Protein AF-A0A7C3K5C0-F1 (afdb_monomer)

Sequence (149 aa):
MRLARRGTEFLSARQREALERRFRELYAQAVADGDGIAHVHGDLAPGNILVSPDGIGLVDFEWPIRFYGYDLVSLIHRLEVETPRWTPWVSSLTRALFEGYGQPDIREKPSWLFMRLERLLRSVTAALGKSRRRPQAFGRLLAELKAQT

Foldseek 3Di:
DDQDCLLCVPPDPVRNVLLVVLLVVLVVQCVVVCQDKFFDQQDQEPVQWDQDPVGIDGDNRPRDIAGQCLSVLNHLLCCVLVPPDCDPVNVVVNCVVCVVSVHVCLCVHSSSVSSNLVNLSVVCSVCSVPPPSNPPSVVVNVVVSVVVD

Structure (mmCIF, N/CA/C/O backbone):
data_AF-A0A7C3K5C0-F1
#
_entry.id   AF-A0A7C3K5C0-F1
#
loop_
_atom_site.group_PDB
_atom_site.id
_atom_site.type_symbol
_atom_site.label_atom_id
_atom_site.label_alt_id
_atom_site.label_comp_id
_atom_site.label_asym_id
_atom_site.label_entity_id
_atom_site.label_seq_id
_atom_site.pdbx_PDB_ins_code
_atom_site.Cartn_x
_atom_site.Cartn_y
_atom_site.Cartn_z
_atom_site.occupancy
_atom_site.B_iso_or_equiv
_atom_site.auth_seq_id
_atom_site.auth_comp_id
_atom_site.auth_asym_id
_atom_site.auth_atom_id
_atom_site.pdbx_PDB_model_num
ATOM 1 N N . MET A 1 1 ? 1.336 -8.255 -17.899 1.00 52.12 1 MET A N 1
ATOM 2 C CA . MET A 1 1 ? 0.744 -7.066 -17.251 1.00 52.12 1 MET A CA 1
ATOM 3 C C . MET A 1 1 ? 1.112 -5.835 -18.077 1.00 52.12 1 MET A C 1
ATOM 5 O O . MET A 1 1 ? 2.289 -5.521 -18.149 1.00 52.12 1 MET A O 1
ATOM 9 N N . ARG A 1 2 ? 0.169 -5.199 -18.791 1.00 53.28 2 ARG A N 1
ATOM 10 C CA . ARG A 1 2 ? 0.438 -3.918 -19.477 1.00 53.28 2 ARG A CA 1
ATOM 11 C C . ARG A 1 2 ? 0.227 -2.797 -18.461 1.00 53.28 2 ARG A C 1
ATOM 13 O O . ARG A 1 2 ? -0.872 -2.698 -17.921 1.00 53.28 2 ARG A O 1
ATOM 20 N N . LEU A 1 3 ? 1.249 -1.981 -18.190 1.00 59.88 3 LEU A N 1
ATOM 21 C CA . LEU A 1 3 ? 1.068 -0.767 -17.390 1.00 59.88 3 LEU A CA 1
ATOM 22 C C . LEU A 1 3 ? 0.032 0.131 -18.080 1.00 59.88 3 LEU A C 1
ATOM 24 O O . LEU A 1 3 ? -0.014 0.204 -19.312 1.00 59.88 3 LEU A O 1
ATOM 28 N N . ALA A 1 4 ? -0.827 0.795 -17.305 1.00 59.94 4 ALA A N 1
ATOM 29 C CA . ALA A 1 4 ? -1.814 1.711 -17.866 1.00 59.94 4 ALA A CA 1
ATOM 30 C C . ALA A 1 4 ? -1.087 2.784 -18.698 1.00 59.94 4 ALA A C 1
ATOM 32 O O . ALA A 1 4 ? -0.301 3.553 -18.146 1.00 59.94 4 ALA A O 1
ATOM 33 N N . ARG A 1 5 ? -1.336 2.833 -20.020 1.00 61.41 5 ARG A N 1
ATOM 34 C CA . ARG A 1 5 ? -0.637 3.736 -20.965 1.00 61.41 5 ARG A CA 1
ATOM 35 C C . ARG A 1 5 ? -0.568 5.176 -20.438 1.00 61.41 5 ARG A C 1
ATOM 37 O O . ARG A 1 5 ? 0.524 5.722 -20.320 1.00 61.41 5 ARG A O 1
ATOM 44 N N . ARG A 1 6 ? -1.697 5.708 -19.957 1.00 61.34 6 ARG A N 1
ATOM 45 C CA . ARG A 1 6 ? -1.807 7.058 -19.370 1.00 61.34 6 ARG A CA 1
ATOM 46 C C . ARG A 1 6 ? -0.879 7.318 -18.184 1.00 61.34 6 ARG A C 1
ATOM 48 O O . ARG A 1 6 ? -0.418 8.436 -18.005 1.00 61.34 6 ARG A O 1
ATOM 55 N N . GLY A 1 7 ? -0.577 6.300 -17.383 1.00 61.72 7 GLY A N 1
ATOM 56 C CA . GLY A 1 7 ? 0.275 6.410 -16.198 1.00 61.72 7 GLY A CA 1
ATOM 57 C C . GLY A 1 7 ? 1.769 6.449 -16.478 1.00 61.72 7 GLY A C 1
ATOM 58 O O . GLY A 1 7 ? 2.544 6.568 -15.539 1.00 61.72 7 GLY A O 1
ATOM 59 N N . THR A 1 8 ? 2.183 6.320 -17.739 1.00 67.19 8 THR A N 1
ATOM 60 C CA . THR A 1 8 ? 3.599 6.231 -18.132 1.00 67.19 8 THR A CA 1
ATOM 61 C C . THR A 1 8 ? 3.933 7.056 -19.381 1.00 67.19 8 THR A C 1
ATOM 63 O O . THR A 1 8 ? 5.053 7.001 -19.890 1.00 67.19 8 THR A O 1
ATOM 66 N N . GLU A 1 9 ? 2.984 7.847 -19.890 1.00 75.81 9 GLU A N 1
ATOM 67 C CA . GLU A 1 9 ? 3.144 8.675 -21.098 1.00 75.81 9 GLU A CA 1
ATOM 68 C C . GLU A 1 9 ? 4.271 9.714 -20.975 1.00 75.81 9 GLU A C 1
ATOM 70 O O . GLU A 1 9 ? 4.928 10.032 -21.960 1.00 75.81 9 GLU A O 1
ATOM 75 N N . PHE A 1 10 ? 4.546 10.180 -19.757 1.00 74.75 10 PHE A N 1
ATOM 76 C CA . PHE A 1 10 ? 5.597 11.147 -19.420 1.00 74.75 10 PHE A CA 1
ATOM 77 C C . PHE A 1 10 ? 6.976 10.507 -19.172 1.00 74.75 10 PHE A C 1
ATOM 79 O O . PHE A 1 10 ? 7.955 11.222 -18.968 1.00 74.75 10 PHE A O 1
ATOM 86 N N . LEU A 1 11 ? 7.061 9.174 -19.135 1.00 78.62 11 LEU A N 1
ATOM 87 C CA . LEU A 1 11 ? 8.323 8.454 -18.983 1.00 78.62 11 LEU A CA 1
ATOM 88 C C . LEU A 1 11 ? 8.985 8.265 -20.350 1.00 78.62 11 LEU A C 1
ATOM 90 O O . LEU A 1 11 ? 8.317 7.983 -21.349 1.00 78.62 11 LEU A O 1
ATOM 94 N N . SER A 1 12 ? 10.316 8.339 -20.389 1.00 83.62 12 SER A N 1
ATOM 95 C CA . SER A 1 12 ? 11.077 7.898 -21.560 1.00 83.62 12 SER A CA 1
ATOM 96 C C . SER A 1 12 ? 10.891 6.394 -21.792 1.00 83.62 12 SER A C 1
ATOM 98 O O . SER A 1 12 ? 10.533 5.650 -20.877 1.00 83.62 12 SER A O 1
ATOM 100 N N . ALA A 1 13 ? 11.168 5.913 -23.008 1.00 84.19 13 ALA A N 1
ATOM 101 C CA . ALA A 1 13 ? 11.091 4.480 -23.314 1.00 84.19 13 ALA A CA 1
ATOM 102 C C . ALA A 1 13 ? 11.938 3.636 -22.341 1.00 84.19 13 ALA A C 1
ATOM 104 O O . ALA A 1 13 ? 11.435 2.666 -21.781 1.00 84.19 13 ALA A O 1
ATOM 105 N N . ARG A 1 14 ? 13.167 4.084 -22.044 1.00 85.50 14 ARG A N 1
ATOM 106 C CA . ARG A 1 14 ? 14.066 3.438 -21.076 1.00 85.50 14 ARG A CA 1
ATOM 107 C C . ARG A 1 14 ? 13.487 3.412 -19.658 1.00 85.50 14 ARG A C 1
ATOM 109 O O . ARG A 1 14 ? 13.610 2.408 -18.967 1.00 85.50 14 ARG A O 1
ATOM 116 N N . GLN A 1 15 ? 12.859 4.502 -19.211 1.00 83.00 15 GLN A N 1
ATOM 117 C CA . GLN A 1 15 ? 12.225 4.560 -17.888 1.00 83.00 15 GLN A CA 1
ATOM 118 C C . GLN A 1 15 ? 11.005 3.639 -17.797 1.00 83.00 15 GLN A C 1
ATOM 120 O O . GLN A 1 15 ? 10.820 2.981 -16.777 1.00 83.00 15 GLN A O 1
ATOM 125 N N . ARG A 1 16 ? 10.192 3.567 -18.860 1.00 83.50 16 ARG A N 1
ATOM 126 C CA . ARG A 1 16 ? 9.064 2.628 -18.936 1.00 83.50 16 ARG A CA 1
ATOM 127 C C . ARG A 1 16 ? 9.533 1.186 -18.853 1.00 83.50 16 ARG A C 1
ATOM 129 O O . ARG A 1 16 ? 9.005 0.431 -18.050 1.00 83.50 16 ARG A O 1
ATOM 136 N N . GLU A 1 17 ? 10.541 0.826 -19.638 1.00 86.88 17 GLU A N 1
ATOM 137 C CA . GLU A 1 17 ? 11.092 -0.527 -19.648 1.00 86.88 17 GLU A CA 1
ATOM 138 C C . GLU A 1 17 ? 11.680 -0.913 -1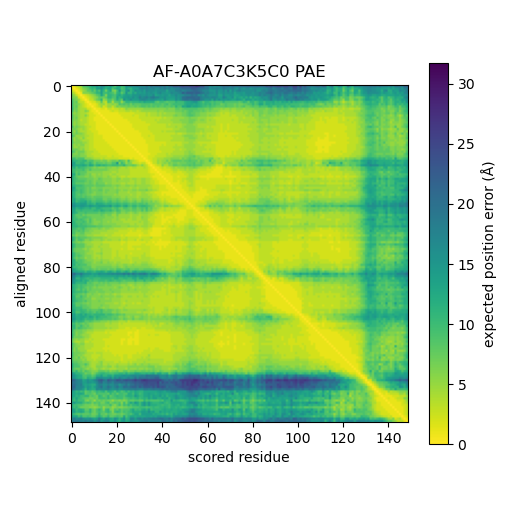8.285 1.00 86.88 17 GLU A C 1
ATOM 140 O O . GLU A 1 17 ? 11.383 -1.989 -17.770 1.00 86.88 17 GLU A O 1
ATOM 145 N N . ALA A 1 18 ? 12.452 -0.017 -17.659 1.00 86.12 18 ALA A N 1
ATOM 146 C CA . ALA A 1 18 ? 12.995 -0.243 -16.321 1.00 86.12 18 ALA A CA 1
ATOM 147 C C . ALA A 1 18 ? 11.884 -0.453 -15.278 1.00 86.12 18 ALA A C 1
ATOM 149 O O . ALA A 1 18 ? 11.959 -1.383 -14.477 1.00 86.12 18 ALA A O 1
ATOM 150 N N . LEU A 1 19 ? 10.829 0.367 -15.324 1.00 85.69 19 LEU A N 1
ATOM 151 C CA . LEU A 1 19 ? 9.673 0.243 -14.441 1.00 85.69 19 LEU A CA 1
ATOM 152 C C . LEU A 1 19 ? 8.915 -1.074 -14.667 1.00 85.69 19 LEU A C 1
ATOM 154 O O . LEU A 1 19 ? 8.594 -1.772 -13.710 1.00 85.69 19 LEU A O 1
ATOM 158 N N . GLU A 1 20 ? 8.646 -1.440 -15.922 1.00 88.44 20 GLU A N 1
ATOM 159 C CA . GLU A 1 20 ? 7.979 -2.700 -16.268 1.00 88.44 20 GLU A CA 1
ATOM 160 C C 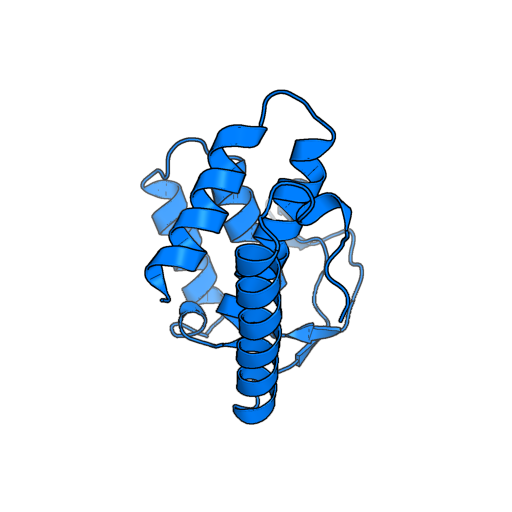. GLU A 1 20 ? 8.781 -3.927 -15.847 1.00 88.44 20 GLU A C 1
ATOM 162 O O . GLU A 1 20 ? 8.199 -4.920 -15.403 1.00 88.44 20 GLU A O 1
ATOM 167 N N . ARG A 1 21 ? 10.105 -3.881 -16.019 1.00 90.88 21 ARG A N 1
ATOM 168 C CA . ARG A 1 21 ? 11.001 -4.944 -15.572 1.00 90.88 21 ARG A CA 1
ATOM 169 C C . ARG A 1 21 ? 10.945 -5.071 -14.053 1.00 90.88 21 ARG A C 1
ATOM 171 O O . ARG A 1 21 ? 10.677 -6.162 -13.560 1.00 90.88 21 ARG A O 1
ATOM 178 N N . ARG A 1 22 ? 11.054 -3.956 -13.326 1.00 87.69 22 ARG A N 1
ATOM 179 C CA . ARG A 1 22 ? 11.002 -3.952 -11.859 1.00 87.69 22 ARG A CA 1
ATOM 180 C C . ARG A 1 22 ? 9.676 -4.475 -11.311 1.00 87.69 22 ARG A C 1
ATOM 182 O O . ARG A 1 22 ? 9.668 -5.254 -10.365 1.00 87.69 22 ARG A O 1
ATOM 189 N N . PHE A 1 23 ? 8.555 -4.101 -11.928 1.00 90.50 23 PHE A N 1
ATOM 190 C CA . PHE A 1 23 ? 7.242 -4.651 -11.577 1.00 90.50 23 PHE A CA 1
ATOM 191 C C . PHE A 1 23 ? 7.193 -6.171 -11.705 1.00 90.50 23 PHE A C 1
ATOM 193 O O . PHE A 1 23 ? 6.649 -6.844 -10.833 1.00 90.50 23 PHE A O 1
ATOM 200 N N . ARG A 1 24 ? 7.737 -6.706 -12.804 1.00 92.06 24 ARG A N 1
ATOM 201 C CA . ARG A 1 24 ? 7.778 -8.151 -13.043 1.00 92.06 24 ARG A CA 1
ATOM 202 C C . ARG A 1 24 ? 8.676 -8.860 -12.036 1.00 92.06 24 ARG A C 1
ATOM 204 O O . ARG A 1 24 ? 8.273 -9.899 -11.533 1.00 92.06 24 ARG A O 1
ATOM 211 N N . GLU A 1 25 ? 9.836 -8.290 -11.727 1.00 94.50 25 GLU A N 1
ATOM 212 C CA . GLU A 1 25 ? 10.770 -8.829 -10.732 1.00 94.50 25 GLU A CA 1
ATOM 213 C C . GLU A 1 25 ? 10.139 -8.892 -9.341 1.00 94.50 25 GLU A C 1
ATOM 215 O O . GLU A 1 25 ? 10.096 -9.965 -8.751 1.00 94.50 25 GLU A O 1
ATOM 220 N N . LEU A 1 26 ? 9.588 -7.778 -8.846 1.00 93.25 26 LEU A N 1
ATOM 221 C CA . LEU A 1 26 ? 8.957 -7.723 -7.524 1.00 93.25 26 LEU A CA 1
ATOM 222 C C . LEU A 1 26 ? 7.760 -8.669 -7.413 1.00 93.25 26 LEU A C 1
ATOM 224 O O . LEU A 1 26 ? 7.591 -9.331 -6.396 1.00 93.25 26 LEU A O 1
ATOM 228 N N . TYR A 1 27 ? 6.941 -8.757 -8.464 1.00 93.06 27 TYR A N 1
ATOM 229 C CA . TYR A 1 27 ? 5.819 -9.691 -8.490 1.00 93.06 27 TYR A CA 1
ATOM 230 C C . TYR A 1 27 ? 6.291 -11.149 -8.473 1.00 93.06 27 TYR A C 1
ATOM 232 O O . TYR A 1 27 ? 5.762 -11.956 -7.717 1.00 93.06 27 TYR A O 1
ATOM 240 N N . ALA A 1 28 ? 7.291 -11.491 -9.291 1.00 94.50 28 ALA A N 1
ATOM 241 C CA . ALA A 1 28 ? 7.847 -12.839 -9.328 1.00 94.50 28 ALA A CA 1
ATOM 242 C C . ALA A 1 28 ? 8.488 -13.225 -7.987 1.00 94.50 28 ALA A C 1
ATOM 244 O O . ALA A 1 28 ? 8.281 -14.343 -7.530 1.00 94.50 28 ALA A O 1
ATOM 245 N N . GLN A 1 29 ? 9.203 -12.296 -7.345 1.00 94.38 29 GLN A N 1
ATOM 246 C CA . GLN A 1 29 ? 9.770 -12.474 -6.005 1.00 94.38 29 GLN A CA 1
ATOM 247 C C . GLN A 1 29 ? 8.676 -12.685 -4.959 1.00 94.38 29 GLN A C 1
ATOM 249 O O . GLN A 1 29 ? 8.728 -13.668 -4.240 1.00 94.38 29 GLN A O 1
ATOM 254 N N . ALA A 1 30 ? 7.632 -11.849 -4.945 1.00 93.62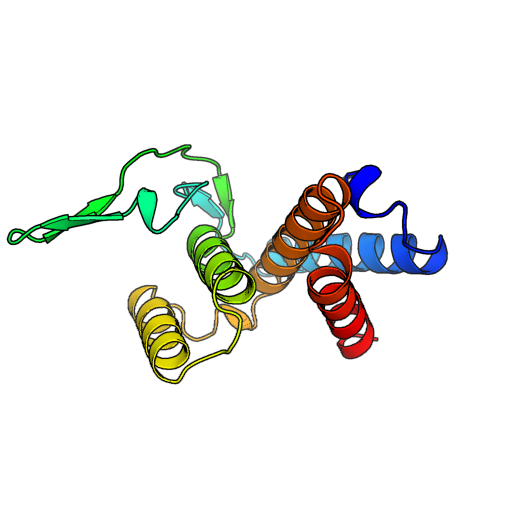 30 ALA A N 1
ATOM 255 C CA . ALA A 1 30 ? 6.510 -12.006 -4.018 1.00 93.62 30 ALA A CA 1
ATOM 256 C C . ALA A 1 30 ? 5.850 -13.390 -4.138 1.00 93.62 30 ALA A C 1
ATOM 258 O O . ALA A 1 30 ? 5.539 -14.033 -3.141 1.00 93.62 30 ALA A O 1
ATOM 259 N N . VAL A 1 31 ? 5.658 -13.872 -5.370 1.00 93.00 31 VAL A N 1
ATOM 260 C CA . VAL A 1 31 ? 5.110 -15.213 -5.615 1.00 93.00 31 VAL A CA 1
ATOM 261 C C . VAL A 1 31 ? 6.082 -16.309 -5.166 1.00 93.00 31 VAL A C 1
ATOM 263 O O . VAL A 1 31 ? 5.644 -17.286 -4.566 1.00 93.00 31 VAL A O 1
ATOM 266 N N . ALA A 1 32 ? 7.379 -16.163 -5.450 1.00 93.38 32 ALA A N 1
ATOM 267 C CA . ALA A 1 32 ? 8.401 -17.147 -5.091 1.00 93.38 32 ALA A CA 1
ATOM 268 C C . ALA A 1 32 ? 8.613 -17.258 -3.573 1.00 93.38 32 ALA A C 1
ATOM 270 O O . ALA A 1 32 ? 8.739 -18.368 -3.061 1.00 93.38 32 ALA A O 1
ATOM 271 N N . ASP A 1 33 ? 8.582 -16.130 -2.864 1.00 90.00 33 ASP A N 1
ATOM 272 C CA . ASP A 1 33 ? 8.731 -16.049 -1.407 1.00 90.00 33 ASP A CA 1
ATOM 273 C C . ASP A 1 33 ? 7.475 -16.542 -0.667 1.00 90.00 33 ASP A C 1
ATOM 275 O O . ASP A 1 33 ? 7.473 -16.679 0.556 1.00 90.00 33 ASP A O 1
ATOM 279 N N . GLY A 1 34 ? 6.399 -16.836 -1.405 1.00 86.56 34 GLY A N 1
ATOM 280 C CA . GLY A 1 34 ? 5.133 -17.272 -0.834 1.00 86.56 34 GLY A CA 1
ATOM 281 C C . GLY A 1 34 ? 4.427 -16.160 -0.064 1.00 86.56 34 GLY A C 1
ATOM 282 O O . GLY A 1 34 ? 3.723 -16.451 0.906 1.00 86.56 34 GLY A O 1
ATOM 283 N N . ASP A 1 35 ? 4.594 -14.898 -0.481 1.00 86.62 35 ASP A N 1
ATOM 284 C CA . ASP A 1 35 ? 3.856 -13.785 0.108 1.00 86.62 35 ASP A CA 1
ATOM 285 C C . ASP A 1 35 ? 2.354 -14.089 0.030 1.00 86.62 35 ASP A C 1
ATOM 287 O O . ASP A 1 35 ? 1.782 -14.295 -1.046 1.00 86.62 35 ASP A O 1
ATOM 291 N N . GLY A 1 36 ? 1.715 -14.152 1.200 1.00 85.88 36 GLY A N 1
ATOM 292 C CA . GLY A 1 36 ? 0.331 -14.592 1.319 1.00 85.88 36 GLY A CA 1
ATOM 293 C C . GLY A 1 36 ? -0.624 -13.734 0.491 1.00 85.88 36 GLY A C 1
ATOM 294 O O . GLY A 1 36 ? -0.477 -12.514 0.407 1.00 85.88 36 GLY A O 1
ATOM 295 N N . ILE A 1 37 ? -1.640 -14.372 -0.086 1.00 91.50 37 ILE A N 1
ATOM 296 C CA . ILE A 1 37 ? -2.790 -13.699 -0.696 1.00 91.50 37 ILE A CA 1
ATOM 297 C C . ILE A 1 37 ? -4.004 -13.825 0.222 1.00 91.50 37 ILE A C 1
ATOM 299 O O . ILE A 1 37 ? -4.188 -14.841 0.887 1.00 91.50 37 ILE A O 1
ATOM 303 N N . ALA A 1 38 ? -4.835 -12.791 0.259 1.00 90.81 38 ALA A N 1
ATOM 304 C CA . ALA A 1 38 ? -6.040 -12.752 1.072 1.00 90.81 38 ALA A CA 1
ATOM 305 C C . ALA A 1 38 ? -7.166 -12.025 0.332 1.00 90.81 38 ALA A C 1
ATOM 307 O O . ALA A 1 38 ? -6.924 -11.266 -0.614 1.00 90.81 38 ALA A O 1
ATOM 308 N N . HIS A 1 39 ? -8.398 -12.240 0.792 1.00 94.44 39 HIS A N 1
ATOM 309 C CA . HIS A 1 39 ? -9.463 -11.285 0.526 1.00 94.44 39 HIS A CA 1
ATOM 310 C C . HIS A 1 39 ? -9.152 -10.002 1.291 1.00 94.44 39 HIS A C 1
ATOM 312 O O . HIS A 1 39 ? -8.926 -10.032 2.500 1.00 94.44 39 HIS A O 1
ATOM 318 N N . VAL A 1 40 ? -9.118 -8.891 0.569 1.00 94.44 40 VAL A N 1
ATOM 319 C CA . VAL A 1 40 ? -8.863 -7.563 1.131 1.00 94.44 40 VAL A CA 1
ATOM 320 C C . VAL A 1 40 ? -10.101 -6.691 0.946 1.00 94.44 40 VAL A C 1
ATOM 322 O O . VAL A 1 40 ? -10.975 -7.010 0.141 1.00 94.44 40 VAL A O 1
ATOM 325 N N . HIS A 1 41 ? -10.190 -5.583 1.671 1.00 95.06 41 HIS A N 1
ATOM 326 C CA . HIS A 1 41 ? -11.272 -4.613 1.528 1.00 95.06 41 HIS A CA 1
ATOM 327 C C . HIS A 1 41 ? -11.288 -3.987 0.128 1.00 95.06 41 HIS A C 1
ATOM 329 O O . HIS A 1 41 ? -12.359 -3.742 -0.425 1.00 95.06 41 HIS A O 1
ATOM 335 N N . GLY A 1 42 ? -10.113 -3.727 -0.456 1.00 90.62 42 GLY A N 1
ATOM 336 C CA . GLY A 1 42 ? -9.951 -3.227 -1.829 1.00 90.62 42 GLY A CA 1
ATOM 337 C C . GLY A 1 42 ? -9.955 -1.700 -1.932 1.00 90.62 42 GLY A C 1
ATOM 338 O O . GLY A 1 42 ? -9.106 -1.129 -2.630 1.00 90.62 42 GLY A O 1
ATOM 339 N N . ASP A 1 43 ? -10.812 -1.048 -1.145 1.00 90.81 43 ASP A N 1
ATOM 340 C CA . ASP A 1 43 ? -10.881 0.410 -1.010 1.00 90.81 43 ASP A CA 1
ATOM 341 C C . ASP A 1 43 ? -10.875 0.903 0.449 1.00 90.81 43 ASP A C 1
ATOM 343 O O . ASP A 1 43 ? -11.673 1.750 0.848 1.00 90.81 43 ASP A O 1
ATOM 347 N N . LEU A 1 44 ? -9.951 0.403 1.278 1.00 90.44 44 LEU A N 1
ATOM 348 C CA . LEU A 1 44 ? -9.829 0.907 2.649 1.00 90.44 44 LEU A CA 1
ATOM 349 C C . LEU A 1 44 ? -9.410 2.394 2.646 1.00 90.44 44 LEU A C 1
ATOM 351 O O . LEU A 1 44 ? -8.296 2.764 2.251 1.00 90.44 44 LEU A O 1
ATOM 355 N N . ALA A 1 45 ? -10.327 3.260 3.072 1.00 86.25 45 ALA A N 1
ATOM 356 C CA . ALA A 1 45 ? -10.185 4.714 3.141 1.00 86.25 45 ALA A CA 1
ATOM 357 C C . ALA A 1 45 ? -10.701 5.226 4.492 1.00 86.25 45 ALA A C 1
ATOM 359 O O . ALA A 1 45 ? -11.585 4.588 5.058 1.00 86.25 45 ALA A O 1
ATOM 360 N N . PRO A 1 46 ? -10.275 6.413 4.971 1.00 85.50 46 PRO A N 1
ATOM 361 C CA . PRO A 1 46 ? -10.860 7.014 6.172 1.00 85.50 46 PRO A CA 1
ATOM 362 C C . PRO A 1 46 ? -12.390 7.139 6.116 1.00 85.50 46 PRO A C 1
ATOM 364 O O . PRO A 1 46 ? -13.050 6.940 7.126 1.00 85.50 46 PRO A O 1
ATOM 367 N N . GLY A 1 47 ? -12.958 7.408 4.933 1.00 88.56 47 GLY A N 1
ATOM 368 C CA . GLY A 1 47 ? -14.413 7.482 4.735 1.00 88.56 47 GLY A CA 1
ATOM 369 C C . GLY A 1 47 ? -15.154 6.147 4.883 1.00 88.56 47 GLY A C 1
ATOM 370 O O . GLY A 1 47 ? -16.358 6.158 5.109 1.00 88.56 47 GLY A O 1
ATOM 371 N N . ASN A 1 48 ? -14.435 5.024 4.812 1.00 92.88 48 ASN A N 1
ATOM 372 C CA . ASN A 1 48 ? -14.971 3.669 4.950 1.00 92.88 48 ASN A CA 1
ATOM 373 C C . ASN A 1 48 ? -14.726 3.087 6.356 1.00 92.88 48 ASN A C 1
ATOM 375 O O . ASN A 1 48 ? -15.015 1.918 6.602 1.00 92.88 48 ASN A O 1
ATOM 379 N N . ILE A 1 49 ? -14.197 3.896 7.283 1.00 92.38 49 ILE A N 1
ATOM 380 C CA . ILE A 1 49 ? -13.978 3.537 8.687 1.00 92.38 49 ILE A CA 1
ATOM 381 C C . ILE A 1 49 ? -14.991 4.304 9.535 1.00 92.38 49 ILE A C 1
ATOM 383 O O . ILE A 1 49 ? -14.951 5.530 9.624 1.00 92.38 49 ILE A O 1
ATOM 387 N N . LEU A 1 50 ? -15.894 3.574 10.182 1.00 95.12 50 LEU A N 1
ATOM 388 C CA . LEU A 1 50 ? -16.898 4.134 11.078 1.00 95.12 50 LEU A CA 1
ATOM 389 C C . LEU A 1 50 ? -16.413 4.013 12.518 1.00 95.12 50 LEU A C 1
ATOM 391 O O . LEU A 1 50 ? -16.055 2.926 12.966 1.00 95.12 50 LEU A O 1
ATOM 395 N N . VAL A 1 51 ? -16.420 5.124 13.249 1.00 95.50 51 VAL A N 1
ATOM 396 C CA . VAL A 1 51 ? -16.050 5.161 14.667 1.00 95.50 51 VAL A CA 1
ATOM 397 C C . VAL A 1 51 ? -17.286 5.521 15.479 1.00 95.50 51 VAL A C 1
ATOM 399 O O . VAL A 1 51 ? -17.933 6.534 15.218 1.00 95.50 51 VAL A O 1
ATOM 402 N N . SER A 1 52 ? -17.607 4.689 16.464 1.00 94.88 52 SER A N 1
ATOM 403 C CA . SER A 1 52 ? -18.727 4.868 17.388 1.00 94.88 52 SER A CA 1
ATOM 404 C C . SER A 1 52 ? -18.270 4.610 18.830 1.00 94.88 52 SER A C 1
ATOM 406 O O . SER A 1 52 ? -17.192 4.041 19.023 1.00 94.88 52 SER A O 1
ATOM 408 N N . PRO A 1 53 ? -19.060 4.990 19.851 1.00 96.00 53 PRO A N 1
ATOM 409 C CA . PRO A 1 53 ? -18.750 4.654 21.242 1.00 96.00 53 PRO A CA 1
ATOM 410 C C . PRO A 1 53 ? -18.574 3.147 21.489 1.00 96.00 53 PRO A C 1
ATOM 412 O O . PRO A 1 53 ? -17.781 2.765 22.344 1.00 96.00 53 PRO A O 1
ATOM 415 N N . ASP A 1 54 ? -19.265 2.309 20.711 1.00 94.56 54 ASP A N 1
ATOM 416 C CA . ASP A 1 54 ? -19.263 0.850 20.862 1.00 94.56 54 ASP A CA 1
ATOM 417 C C . ASP A 1 54 ? -18.126 0.159 20.088 1.00 94.56 54 ASP A C 1
ATOM 419 O O . ASP A 1 54 ? -17.921 -1.047 20.222 1.00 94.56 54 ASP A O 1
ATOM 423 N N . GLY A 1 55 ? -17.370 0.907 19.275 1.00 94.50 55 GLY A N 1
ATOM 424 C CA . GLY A 1 55 ? -16.216 0.385 18.548 1.00 94.50 55 GLY A CA 1
ATOM 425 C C . GLY A 1 55 ? -16.049 0.930 17.131 1.00 94.50 55 GLY A C 1
ATOM 426 O O . GLY A 1 55 ? -16.588 1.977 16.760 1.00 94.50 55 GLY A O 1
ATOM 427 N N . ILE A 1 56 ? -15.257 0.194 16.345 1.00 94.06 56 ILE A N 1
ATOM 428 C CA . ILE A 1 56 ? -14.860 0.540 14.976 1.00 94.06 56 ILE A CA 1
ATOM 429 C C . ILE A 1 56 ? -15.495 -0.450 13.996 1.00 94.06 56 ILE A C 1
ATOM 431 O O . ILE A 1 56 ? -15.386 -1.661 14.175 1.00 94.06 56 ILE A O 1
ATOM 435 N N . GLY A 1 57 ? -16.123 0.074 12.945 1.00 94.56 57 GLY A N 1
ATOM 436 C CA . GLY A 1 57 ? -16.669 -0.693 11.829 1.00 94.56 57 GLY A CA 1
ATOM 437 C C . GLY A 1 57 ? -16.001 -0.328 10.505 1.00 94.56 57 GLY A C 1
ATOM 438 O O . GLY A 1 57 ? -15.477 0.774 10.345 1.00 94.56 57 GLY A O 1
ATOM 439 N N . LEU A 1 58 ? -16.047 -1.252 9.548 1.00 94.62 58 LEU A N 1
ATOM 440 C CA . LEU A 1 58 ? -15.635 -1.033 8.160 1.00 94.62 58 LEU A CA 1
ATOM 441 C C . LEU A 1 58 ? -16.851 -1.206 7.245 1.00 94.62 58 LEU A C 1
ATOM 443 O O . LEU A 1 58 ? -17.721 -2.030 7.533 1.00 94.62 58 LEU A O 1
ATOM 447 N N . VAL A 1 59 ? -16.917 -0.438 6.162 1.00 96.06 59 VAL A N 1
ATOM 448 C CA . VAL A 1 59 ? -18.018 -0.469 5.183 1.00 96.06 59 VAL A CA 1
ATOM 449 C C . VAL A 1 59 ? -17.483 -0.391 3.754 1.00 96.06 59 VAL A C 1
ATOM 451 O O . VAL A 1 59 ? -16.332 -0.038 3.554 1.00 96.06 59 VAL A O 1
ATOM 454 N N . ASP A 1 60 ? -18.334 -0.677 2.763 1.00 94.94 60 ASP A N 1
ATOM 455 C CA . ASP A 1 60 ? -17.999 -0.558 1.331 1.00 94.94 60 ASP A CA 1
ATOM 456 C C . ASP A 1 60 ? -16.878 -1.513 0.862 1.00 94.94 60 ASP A C 1
ATOM 458 O O . ASP A 1 60 ? -15.847 -1.126 0.312 1.00 94.94 60 ASP A O 1
ATOM 462 N N . PHE A 1 61 ? -17.066 -2.809 1.125 1.00 94.75 61 PHE A N 1
ATOM 463 C CA . PHE A 1 61 ? -16.102 -3.849 0.765 1.00 94.75 61 PHE A CA 1
ATOM 464 C C . PHE A 1 61 ? -16.206 -4.263 -0.710 1.00 94.75 61 PHE A C 1
ATOM 466 O O . PHE A 1 61 ? -17.280 -4.636 -1.183 1.00 94.75 61 PHE A O 1
ATOM 473 N N . GLU A 1 62 ? -15.065 -4.346 -1.399 1.00 94.06 62 GLU A N 1
ATOM 474 C CA . GLU A 1 62 ? -14.969 -4.894 -2.762 1.00 94.06 62 GLU A CA 1
ATOM 475 C C . GLU A 1 62 ? -14.563 -6.385 -2.793 1.00 94.06 62 GLU A C 1
ATOM 477 O O . GLU A 1 62 ? -14.732 -7.061 -3.808 1.00 94.06 62 GLU A O 1
ATOM 482 N N . TRP A 1 63 ? -13.983 -6.897 -1.701 1.00 91.69 63 TRP A N 1
ATOM 483 C CA . TRP A 1 63 ? -13.501 -8.279 -1.531 1.00 91.69 63 TRP A CA 1
ATOM 484 C C . TRP A 1 63 ? -12.531 -8.851 -2.596 1.00 91.69 63 TRP A C 1
ATOM 486 O O . TRP A 1 63 ? -12.545 -10.072 -2.819 1.00 91.69 63 TRP A O 1
ATOM 496 N N . PRO A 1 64 ? -11.648 -8.069 -3.258 1.00 94.19 64 PRO A N 1
ATOM 497 C CA . PRO A 1 64 ? -10.725 -8.640 -4.229 1.00 94.19 64 PRO A CA 1
ATOM 498 C C . PR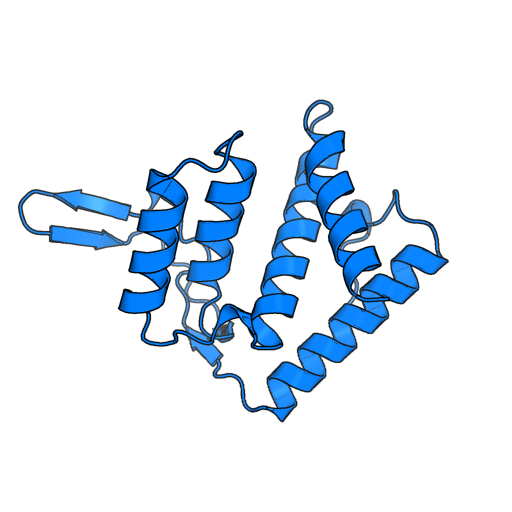O A 1 64 ? -9.682 -9.539 -3.558 1.00 94.19 64 PRO A C 1
ATOM 500 O O . PRO A 1 64 ? -9.289 -9.333 -2.411 1.00 94.19 64 PRO A O 1
ATOM 503 N N . ILE A 1 65 ? -9.158 -10.494 -4.326 1.00 94.25 65 ILE A N 1
ATOM 504 C CA . ILE A 1 65 ? -7.977 -11.267 -3.933 1.00 94.25 65 ILE A CA 1
ATOM 505 C C . ILE A 1 65 ? -6.725 -10.459 -4.295 1.00 94.25 65 ILE A C 1
ATOM 507 O O . ILE A 1 65 ? -6.510 -10.087 -5.461 1.00 94.25 65 ILE A O 1
ATOM 511 N N . ARG A 1 66 ? -5.907 -10.154 -3.286 1.00 94.19 66 ARG A N 1
ATOM 512 C CA . ARG A 1 66 ? -4.652 -9.392 -3.395 1.00 94.19 66 ARG A CA 1
ATOM 513 C C . ARG A 1 66 ? -3.605 -9.961 -2.441 1.00 94.19 66 ARG A C 1
ATOM 515 O O . ARG A 1 66 ? -3.922 -10.803 -1.607 1.00 94.19 66 ARG A O 1
ATOM 522 N N . PHE A 1 67 ? -2.363 -9.494 -2.561 1.00 93.94 67 PHE A N 1
ATOM 523 C CA . PHE A 1 67 ? -1.345 -9.775 -1.552 1.00 93.94 67 PHE A CA 1
ATOM 524 C C . PHE A 1 67 ? -1.757 -9.211 -0.189 1.00 93.94 67 PHE A C 1
ATOM 526 O O . PHE A 1 67 ? -2.419 -8.173 -0.091 1.00 93.94 67 PHE A O 1
ATOM 533 N N . TYR A 1 68 ? -1.351 -9.910 0.862 1.00 90.62 68 TYR A N 1
ATOM 534 C CA . TYR A 1 68 ? -1.549 -9.497 2.239 1.00 90.62 68 TYR A CA 1
ATOM 535 C C . TYR A 1 68 ? -0.949 -8.105 2.478 1.00 90.62 68 TYR A C 1
ATOM 537 O O . TYR A 1 68 ? 0.126 -7.782 1.979 1.00 90.62 68 TYR A O 1
ATOM 545 N N . GLY A 1 69 ? -1.657 -7.255 3.224 1.00 91.00 69 GLY A N 1
ATOM 546 C CA . GLY A 1 69 ? -1.244 -5.869 3.463 1.00 91.00 69 GLY A CA 1
ATOM 547 C C . GLY A 1 69 ? -1.619 -4.880 2.359 1.00 91.00 69 GLY A C 1
ATOM 548 O O . GLY A 1 69 ? -1.279 -3.704 2.477 1.00 91.00 69 GLY A O 1
ATOM 549 N N . TYR A 1 70 ? -2.352 -5.298 1.320 1.00 93.00 70 TYR A N 1
ATOM 550 C CA . TYR A 1 70 ? -2.833 -4.387 0.274 1.00 93.00 70 TYR A CA 1
ATOM 551 C C . TYR A 1 70 ? -3.596 -3.185 0.834 1.00 93.00 70 TYR A C 1
ATOM 553 O O . TYR A 1 70 ? -3.309 -2.044 0.465 1.00 93.00 70 TYR A O 1
ATOM 561 N N . ASP A 1 71 ? -4.538 -3.413 1.749 1.00 93.12 71 ASP A N 1
ATOM 562 C CA . ASP A 1 71 ? -5.314 -2.331 2.361 1.00 93.12 71 ASP A CA 1
ATOM 563 C C . ASP A 1 71 ? -4.426 -1.394 3.185 1.00 93.12 71 ASP A C 1
ATOM 565 O O . ASP A 1 71 ? -4.586 -0.176 3.129 1.00 93.12 71 ASP A O 1
ATOM 569 N N . LEU A 1 72 ? -3.426 -1.950 3.875 1.00 91.88 72 LEU A N 1
ATOM 570 C CA . LEU A 1 72 ? -2.463 -1.186 4.660 1.00 91.88 72 LEU A CA 1
ATOM 571 C C . LEU A 1 72 ? -1.586 -0.288 3.774 1.00 91.88 72 LEU A C 1
ATOM 573 O O . LEU A 1 72 ? -1.469 0.909 4.044 1.00 91.88 72 LEU A O 1
ATOM 577 N N . VAL A 1 73 ? -1.038 -0.822 2.673 1.00 91.62 73 VAL A N 1
ATOM 578 C CA . VAL A 1 73 ? -0.316 -0.028 1.658 1.00 91.62 73 VAL A CA 1
ATOM 579 C C . VAL A 1 73 ? -1.207 1.086 1.123 1.00 91.62 73 VAL A C 1
ATOM 581 O O . VAL A 1 73 ? -0.764 2.219 0.954 1.00 91.62 73 VAL A O 1
ATOM 584 N N . SER A 1 74 ? -2.471 0.772 0.854 1.00 89.62 74 SER A N 1
ATOM 585 C CA . SER A 1 74 ? -3.431 1.706 0.266 1.00 89.62 74 SER A CA 1
ATOM 586 C C . SER A 1 74 ? -3.752 2.864 1.208 1.00 89.62 74 SER A C 1
ATOM 588 O O . SER A 1 74 ? -3.748 4.021 0.779 1.00 89.62 74 SER A O 1
ATOM 590 N N . LEU A 1 75 ? -3.966 2.564 2.490 1.00 89.69 75 LEU A N 1
ATOM 591 C CA . LEU A 1 75 ? -4.223 3.552 3.531 1.00 89.69 75 LEU A CA 1
ATOM 592 C C . LEU A 1 75 ? -2.998 4.446 3.771 1.00 89.69 75 LEU A C 1
ATOM 594 O O . LEU A 1 75 ? -3.123 5.670 3.777 1.00 89.69 75 LEU A O 1
ATOM 598 N N . ILE A 1 76 ? -1.805 3.857 3.895 1.00 88.25 76 ILE A N 1
ATOM 599 C CA . ILE A 1 76 ? -0.555 4.610 4.086 1.00 88.25 76 ILE A CA 1
ATOM 600 C C . ILE A 1 76 ? -0.251 5.487 2.873 1.00 88.25 76 ILE A C 1
ATOM 602 O O . ILE A 1 76 ? 0.090 6.655 3.036 1.00 88.25 76 ILE A O 1
ATOM 606 N N . HIS A 1 77 ? -0.436 4.972 1.658 1.00 86.38 77 HIS A N 1
ATOM 607 C CA . HIS A 1 77 ? -0.269 5.751 0.431 1.00 86.38 77 HIS A CA 1
ATOM 608 C C . HIS A 1 77 ? -1.238 6.940 0.366 1.00 86.38 77 HIS A C 1
ATOM 610 O O . HIS A 1 77 ? -0.852 8.039 -0.034 1.00 86.38 77 HIS A O 1
ATOM 616 N N . ARG A 1 78 ? -2.496 6.760 0.792 1.00 84.50 78 ARG A N 1
ATOM 617 C CA . ARG A 1 78 ? -3.455 7.870 0.910 1.00 84.50 78 ARG A CA 1
ATOM 618 C C . ARG A 1 78 ? -2.968 8.920 1.901 1.00 84.50 78 ARG A C 1
ATOM 620 O O . ARG A 1 78 ? -2.904 10.087 1.527 1.00 84.50 78 ARG A O 1
ATOM 627 N N . LEU A 1 79 ? -2.530 8.520 3.097 1.00 83.69 79 LEU A N 1
ATOM 628 C CA . LEU A 1 79 ? -1.931 9.439 4.071 1.00 83.69 79 LEU A CA 1
ATOM 629 C C . LEU A 1 79 ? -0.714 10.168 3.469 1.00 83.69 79 LEU A C 1
ATOM 631 O O . LEU A 1 79 ? -0.627 11.391 3.529 1.00 83.69 79 LEU A O 1
ATOM 635 N N . GLU A 1 80 ? 0.191 9.466 2.789 1.00 80.25 80 GLU A N 1
ATOM 636 C CA . GLU A 1 80 ? 1.363 10.058 2.123 1.00 80.25 80 GLU A CA 1
ATOM 637 C C . GLU A 1 80 ? 1.017 11.141 1.084 1.00 80.25 80 GLU A C 1
ATOM 639 O O . GLU A 1 80 ? 1.843 12.032 0.837 1.00 80.25 80 GLU A O 1
ATOM 644 N N . VAL A 1 81 ? -0.152 11.040 0.444 1.00 77.62 81 VAL A N 1
ATOM 645 C CA . VAL A 1 81 ? -0.630 11.958 -0.601 1.00 77.62 81 VAL A CA 1
ATOM 646 C C . VAL A 1 81 ? -1.508 13.075 -0.030 1.00 77.62 81 VAL A C 1
ATOM 648 O O . VAL A 1 81 ? -1.452 14.206 -0.518 1.00 77.62 81 VAL A O 1
ATOM 651 N N . GLU A 1 82 ? -2.336 12.772 0.967 1.00 76.38 82 GLU A N 1
ATOM 652 C CA . GLU A 1 82 ? -3.324 13.689 1.541 1.00 76.38 82 GLU A CA 1
ATOM 653 C C . GLU A 1 82 ? -2.746 14.551 2.665 1.00 76.38 82 GLU A C 1
ATOM 655 O O . GLU A 1 82 ? -3.198 15.682 2.843 1.00 76.38 82 GLU A O 1
ATOM 660 N N . THR A 1 83 ? -1.709 14.079 3.365 1.00 73.56 83 THR A N 1
ATOM 661 C CA . THR A 1 83 ? -0.982 14.872 4.367 1.00 73.56 83 THR A CA 1
ATOM 662 C C . THR A 1 83 ? 0.272 15.513 3.748 1.00 73.56 83 THR A C 1
ATOM 664 O O . THR A 1 83 ? 1.259 14.818 3.502 1.00 73.56 83 THR A O 1
ATOM 667 N N . PRO A 1 84 ? 0.307 16.847 3.520 1.00 65.88 84 PRO A N 1
ATOM 668 C CA . PRO A 1 84 ? 1.422 17.520 2.836 1.00 65.88 84 PRO A CA 1
ATOM 669 C C . PRO A 1 84 ? 2.756 17.449 3.589 1.00 65.88 84 PRO A C 1
ATOM 671 O O . PRO A 1 84 ? 3.817 17.665 3.003 1.00 65.88 84 PRO A O 1
ATOM 674 N N . ARG A 1 85 ? 2.704 17.198 4.901 1.00 78.56 85 ARG A N 1
ATOM 675 C CA . ARG A 1 85 ? 3.861 17.025 5.780 1.00 78.56 85 ARG A CA 1
ATOM 676 C C . ARG A 1 85 ? 3.644 15.777 6.621 1.00 78.56 85 ARG A C 1
ATOM 678 O O . ARG A 1 85 ? 2.586 15.630 7.227 1.00 78.56 85 ARG A O 1
ATOM 685 N N . TRP A 1 86 ? 4.654 14.917 6.667 1.00 81.56 86 TRP A N 1
ATOM 686 C CA . TRP A 1 86 ? 4.646 13.725 7.506 1.00 81.56 86 TRP A CA 1
ATOM 687 C C . TRP A 1 86 ? 4.803 14.144 8.970 1.00 81.56 86 TRP A C 1
ATOM 689 O O . TRP A 1 86 ? 5.896 14.485 9.421 1.00 81.56 86 TRP A O 1
ATOM 699 N N . THR A 1 87 ? 3.691 14.232 9.692 1.00 84.88 87 THR A N 1
ATOM 700 C CA . THR A 1 87 ? 3.671 14.687 11.086 1.00 84.88 87 THR A CA 1
ATOM 701 C C . THR A 1 87 ? 4.037 13.545 12.044 1.00 84.88 87 THR A C 1
ATOM 703 O O . THR A 1 87 ? 3.902 12.369 11.692 1.00 84.88 87 THR A O 1
ATOM 706 N N . PRO A 1 88 ? 4.432 13.852 13.296 1.00 88.81 88 PRO A N 1
ATOM 707 C CA . PRO A 1 88 ? 4.663 12.826 14.312 1.00 88.81 88 PRO A CA 1
ATOM 708 C C . PRO A 1 88 ? 3.458 11.903 14.529 1.00 88.81 88 PRO A C 1
ATOM 710 O O . PRO A 1 88 ? 3.635 10.702 14.706 1.00 88.81 88 PRO A O 1
ATOM 713 N N . TRP A 1 89 ? 2.232 12.435 14.450 1.00 86.38 89 TRP A N 1
ATOM 714 C CA . TRP A 1 89 ? 1.027 11.623 14.617 1.00 86.38 89 TRP A CA 1
ATOM 715 C C . TRP A 1 89 ? 0.828 10.626 13.466 1.00 86.38 89 TRP A C 1
ATOM 717 O O . TRP A 1 89 ? 0.438 9.495 13.733 1.00 86.38 89 TRP A O 1
ATOM 727 N N . VAL A 1 90 ? 1.153 10.990 12.214 1.00 85.81 90 VAL A N 1
ATOM 728 C CA . VAL A 1 90 ? 1.089 10.055 11.072 1.00 85.81 90 VAL A CA 1
ATOM 729 C C . VAL A 1 90 ? 2.101 8.928 11.262 1.00 85.81 90 VAL A C 1
ATOM 731 O O . VAL A 1 90 ? 1.771 7.768 11.019 1.00 85.81 90 VAL A O 1
ATOM 734 N N . SER A 1 91 ? 3.307 9.235 11.751 1.00 87.06 91 SER A N 1
ATOM 735 C CA . SER A 1 91 ? 4.303 8.213 12.102 1.00 87.06 91 SER A CA 1
ATOM 736 C C . SER A 1 91 ? 3.794 7.258 13.181 1.00 87.06 91 SER A C 1
ATOM 738 O O . SER A 1 91 ? 3.931 6.046 13.026 1.00 87.06 91 SER A O 1
ATOM 740 N N . SER A 1 92 ? 3.194 7.786 14.252 1.00 89.44 92 SER A N 1
ATOM 741 C CA . SER A 1 92 ? 2.633 6.970 15.334 1.00 89.44 92 SER A CA 1
ATOM 742 C C . SER A 1 92 ? 1.467 6.107 14.858 1.00 89.44 92 SER A C 1
ATOM 744 O O . SER A 1 92 ? 1.442 4.917 15.153 1.00 89.44 92 SER A O 1
ATOM 746 N N . LEU A 1 93 ? 0.546 6.669 14.068 1.00 87.94 93 LEU A N 1
ATOM 747 C CA . LEU A 1 93 ? -0.566 5.927 13.472 1.00 87.94 93 LEU A CA 1
ATOM 748 C C . LEU A 1 93 ? -0.055 4.808 12.563 1.00 87.94 93 LEU A C 1
ATOM 750 O O . LEU A 1 93 ? -0.476 3.667 12.688 1.00 87.94 93 LEU A O 1
ATOM 754 N N . THR A 1 94 ? 0.880 5.124 11.670 1.00 87.69 94 THR A N 1
ATOM 755 C CA . THR A 1 94 ? 1.457 4.154 10.735 1.00 87.69 94 THR A CA 1
ATOM 756 C C . THR A 1 94 ? 2.139 3.009 11.484 1.00 87.69 94 THR A C 1
ATOM 758 O O . THR A 1 94 ? 1.959 1.850 11.125 1.00 87.69 94 THR A O 1
ATOM 761 N N . ARG A 1 95 ? 2.870 3.314 12.564 1.00 88.19 95 ARG A N 1
ATOM 762 C CA . ARG A 1 95 ? 3.468 2.298 13.437 1.00 88.19 95 ARG A CA 1
ATOM 763 C C . ARG A 1 95 ? 2.407 1.417 14.098 1.00 88.19 95 ARG A C 1
ATOM 765 O O . ARG A 1 95 ? 2.506 0.203 13.987 1.00 88.19 95 ARG A O 1
ATOM 772 N N . ALA A 1 96 ? 1.382 2.018 14.704 1.00 89.38 96 ALA A N 1
ATOM 773 C CA . ALA A 1 96 ? 0.293 1.280 15.342 1.00 89.38 96 ALA A CA 1
ATOM 774 C C . ALA A 1 96 ? -0.459 0.381 14.345 1.00 89.38 96 ALA A C 1
ATOM 776 O O . ALA A 1 96 ? -0.829 -0.740 14.678 1.00 89.38 96 ALA A O 1
ATOM 777 N N . LEU A 1 97 ? -0.639 0.844 13.102 1.00 88.94 97 LEU A N 1
ATOM 778 C CA . LEU A 1 97 ? -1.232 0.042 12.034 1.00 88.94 97 LEU A CA 1
ATOM 779 C C . LEU A 1 97 ? -0.366 -1.175 11.691 1.00 88.94 97 LEU A C 1
ATOM 781 O O . LEU A 1 97 ? -0.907 -2.267 11.567 1.00 88.94 97 LEU A O 1
ATOM 785 N N . PHE A 1 98 ? 0.955 -1.012 11.565 1.00 88.12 98 PHE A N 1
ATOM 786 C CA . PHE A 1 98 ? 1.868 -2.135 11.315 1.00 88.12 98 PHE A CA 1
ATOM 787 C C . PHE A 1 98 ? 1.888 -3.144 12.466 1.00 88.12 98 PHE A C 1
ATOM 789 O O . PHE A 1 98 ? 1.807 -4.347 12.222 1.00 88.12 98 PHE A O 1
ATOM 796 N N . GLU A 1 99 ? 1.961 -2.658 13.707 1.00 89.12 99 GLU A N 1
ATOM 797 C CA . GLU A 1 99 ? 1.923 -3.493 14.912 1.00 89.12 99 GLU A CA 1
ATOM 798 C C . GLU A 1 99 ? 0.609 -4.283 14.992 1.00 89.12 99 GLU A C 1
ATOM 800 O O . GLU A 1 99 ? 0.632 -5.502 15.159 1.00 89.12 99 GLU A O 1
ATOM 805 N N . GLY A 1 100 ? -0.532 -3.620 14.776 1.00 88.56 100 GLY A N 1
ATOM 806 C CA . GLY A 1 100 ? -1.850 -4.259 14.776 1.00 88.56 100 GLY A CA 1
ATOM 807 C C . GLY A 1 100 ? -2.060 -5.265 13.639 1.00 88.56 100 GLY A C 1
ATOM 808 O O . GLY A 1 100 ? -2.823 -6.213 13.800 1.00 88.56 100 GLY A O 1
ATOM 809 N N . TYR A 1 101 ? -1.363 -5.104 12.508 1.00 85.94 101 TYR A N 1
ATOM 810 C CA . TYR A 1 101 ? -1.413 -6.045 11.381 1.00 85.94 101 TYR A CA 1
ATOM 811 C C . TYR A 1 101 ? -0.601 -7.333 11.612 1.00 85.94 101 TYR A C 1
ATOM 813 O O . TYR A 1 101 ? -0.677 -8.258 10.797 1.00 85.94 101 TYR A O 1
ATOM 821 N N . GLY A 1 102 ? 0.204 -7.388 12.683 1.00 86.50 102 GLY A N 1
ATOM 822 C CA . GLY A 1 102 ? 0.974 -8.570 13.083 1.00 86.50 102 GLY A CA 1
ATOM 823 C C . GLY A 1 102 ? 2.153 -8.923 12.170 1.00 86.50 102 GLY A C 1
ATOM 824 O O . GLY A 1 102 ? 2.675 -10.030 12.264 1.00 86.50 102 GLY A O 1
ATOM 825 N N . GLN A 1 103 ? 2.573 -8.018 11.279 1.00 79.38 103 GLN A N 1
ATOM 826 C CA . GLN A 1 103 ? 3.707 -8.231 10.369 1.00 79.38 103 GLN A CA 1
ATOM 827 C C . GLN A 1 103 ? 4.662 -7.029 10.403 1.00 79.38 103 GLN A C 1
ATOM 829 O O . GLN A 1 103 ? 4.545 -6.120 9.576 1.00 79.38 103 GLN A O 1
ATOM 834 N N . PRO A 1 104 ? 5.600 -6.987 11.366 1.00 77.75 104 PRO A N 1
ATOM 835 C CA . PRO A 1 104 ? 6.505 -5.849 11.536 1.00 77.75 104 PRO A CA 1
ATOM 836 C C . PRO A 1 104 ? 7.474 -5.667 10.354 1.00 77.75 104 PRO A C 1
ATOM 838 O O . PRO A 1 104 ? 7.916 -4.551 10.088 1.00 77.75 104 PRO A O 1
ATOM 841 N N . ASP A 1 105 ? 7.759 -6.742 9.619 1.00 84.75 105 ASP A N 1
ATOM 842 C CA . ASP A 1 105 ? 8.654 -6.812 8.460 1.00 84.75 105 ASP A CA 1
ATOM 843 C C . ASP A 1 105 ? 7.938 -6.585 7.118 1.00 84.75 105 ASP A C 1
ATOM 845 O O . ASP A 1 105 ? 8.576 -6.582 6.067 1.00 84.75 105 ASP A O 1
ATOM 849 N N . ILE A 1 106 ? 6.615 -6.357 7.116 1.00 86.25 106 ILE A N 1
ATOM 850 C CA . ILE A 1 106 ? 5.818 -6.299 5.879 1.00 86.25 106 ILE A CA 1
ATOM 851 C C . ILE A 1 106 ? 6.361 -5.287 4.865 1.00 86.25 106 ILE A C 1
ATOM 853 O O . ILE A 1 106 ? 6.223 -5.482 3.667 1.00 86.25 106 ILE A O 1
ATOM 857 N N . ARG A 1 107 ? 7.023 -4.223 5.333 1.00 87.12 107 ARG A N 1
ATOM 858 C CA . ARG A 1 107 ? 7.599 -3.161 4.494 1.00 87.12 107 ARG A CA 1
ATOM 859 C C . ARG A 1 107 ? 8.784 -3.610 3.643 1.00 87.12 107 ARG A C 1
ATOM 861 O O . ARG A 1 107 ? 9.107 -2.934 2.667 1.00 87.12 107 ARG A O 1
ATOM 868 N N . GLU A 1 108 ? 9.440 -4.689 4.043 1.00 88.19 108 GLU A N 1
ATOM 869 C CA . GLU A 1 108 ? 10.616 -5.246 3.375 1.00 88.19 108 GLU A CA 1
ATOM 870 C C . GLU A 1 108 ? 10.219 -6.304 2.339 1.00 88.19 108 GL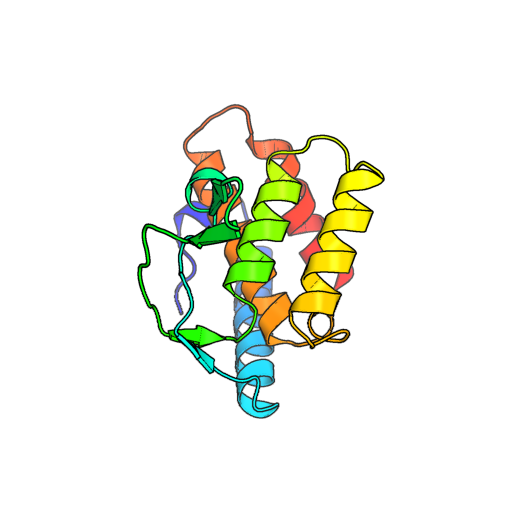U A C 1
ATOM 872 O O . GLU A 1 108 ? 11.016 -6.641 1.464 1.00 88.19 108 GLU A O 1
ATOM 877 N N . LYS A 1 109 ? 8.965 -6.776 2.382 1.00 90.69 109 LYS A N 1
ATOM 878 C CA . LYS A 1 109 ? 8.467 -7.818 1.486 1.00 90.69 109 LYS A CA 1
ATOM 879 C C . LYS A 1 109 ? 8.373 -7.336 0.034 1.00 90.69 109 LYS A C 1
ATOM 881 O O . LYS A 1 109 ? 7.932 -6.205 -0.219 1.00 90.69 109 LYS A O 1
ATOM 886 N N . PRO A 1 110 ? 8.692 -8.190 -0.954 1.00 92.62 110 PRO A N 1
ATOM 887 C CA . PRO A 1 110 ? 8.536 -7.836 -2.361 1.00 92.62 110 PRO A CA 1
ATOM 888 C C . PRO A 1 110 ? 7.098 -7.450 -2.725 1.00 92.62 110 PRO A C 1
ATOM 890 O O . PRO A 1 110 ? 6.902 -6.491 -3.478 1.00 92.62 110 PRO A O 1
ATOM 893 N N . SER A 1 111 ? 6.088 -8.124 -2.154 1.00 91.94 111 SER A N 1
ATOM 894 C CA . SER A 1 111 ? 4.673 -7.769 -2.350 1.00 91.94 111 SER A CA 1
ATOM 895 C C . SER A 1 111 ? 4.361 -6.341 -1.908 1.00 91.94 111 SER A C 1
ATOM 897 O O . SER A 1 111 ? 3.649 -5.624 -2.612 1.00 91.94 111 SER A O 1
ATOM 899 N N . TRP A 1 112 ? 4.925 -5.881 -0.791 1.00 92.38 112 TRP A N 1
ATOM 900 C CA . TRP A 1 112 ? 4.750 -4.512 -0.314 1.00 92.38 112 TRP A CA 1
ATOM 901 C C . TRP A 1 112 ? 5.307 -3.491 -1.299 1.00 92.38 112 TRP A C 1
ATOM 903 O O . TRP A 1 112 ? 4.608 -2.550 -1.685 1.00 92.38 112 TRP A O 1
ATOM 913 N N . LEU A 1 113 ? 6.545 -3.697 -1.752 1.00 91.25 113 LEU A N 1
ATOM 914 C CA . LEU A 1 113 ? 7.188 -2.818 -2.728 1.00 91.25 113 LEU A CA 1
ATOM 915 C C . LEU A 1 113 ? 6.419 -2.803 -4.055 1.00 91.25 113 LEU A C 1
ATOM 917 O O . LEU A 1 113 ? 6.192 -1.734 -4.625 1.00 91.25 113 LEU A O 1
ATOM 921 N N . PHE A 1 114 ? 5.962 -3.971 -4.513 1.00 92.00 114 PHE A N 1
ATOM 922 C CA . PHE A 1 114 ? 5.111 -4.109 -5.693 1.00 92.00 114 PHE A CA 1
ATOM 923 C C . P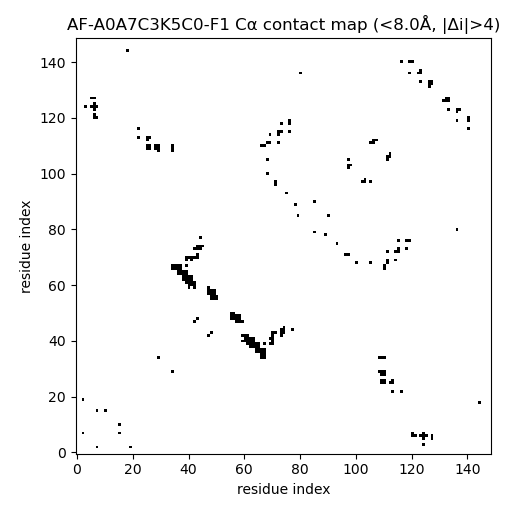HE A 1 114 ? 3.816 -3.293 -5.555 1.00 92.00 114 PHE A C 1
ATOM 925 O O . PHE A 1 114 ? 3.503 -2.476 -6.425 1.00 92.00 114 PHE A O 1
ATOM 932 N N . MET A 1 115 ? 3.080 -3.473 -4.454 1.00 93.38 115 MET A N 1
ATOM 933 C CA . MET A 1 115 ? 1.808 -2.785 -4.208 1.00 93.38 115 MET A CA 1
ATOM 934 C C . MET A 1 115 ? 1.997 -1.272 -4.061 1.00 93.38 115 MET A C 1
ATOM 936 O O . MET A 1 115 ? 1.198 -0.492 -4.587 1.00 93.38 115 MET A O 1
ATOM 940 N N . ARG A 1 116 ? 3.067 -0.829 -3.391 1.00 89.25 116 ARG A N 1
ATOM 941 C CA . ARG A 1 116 ? 3.381 0.599 -3.238 1.00 89.25 116 ARG A CA 1
ATOM 942 C C . ARG A 1 116 ? 3.649 1.249 -4.593 1.00 89.25 116 ARG A C 1
ATOM 944 O O . ARG A 1 116 ? 3.073 2.293 -4.906 1.00 89.25 116 ARG A O 1
ATOM 951 N N . LEU A 1 117 ? 4.454 0.595 -5.429 1.00 87.31 117 LEU A N 1
ATOM 952 C CA . LEU A 1 117 ? 4.736 1.052 -6.786 1.00 87.31 117 LEU A CA 1
ATOM 953 C C . LEU A 1 117 ? 3.459 1.095 -7.643 1.00 87.31 117 LEU A C 1
ATOM 955 O O . LEU A 1 117 ? 3.246 2.050 -8.398 1.00 87.31 117 LEU A O 1
ATOM 959 N N . GLU A 1 118 ? 2.572 0.103 -7.497 1.00 89.12 118 GLU A N 1
ATOM 960 C CA . GLU A 1 118 ? 1.259 0.077 -8.157 1.00 89.12 118 GLU A CA 1
ATOM 961 C C . GLU A 1 118 ? 0.409 1.297 -7.766 1.00 89.12 118 GLU A C 1
ATOM 963 O O . GLU A 1 118 ? -0.158 1.976 -8.632 1.00 89.12 118 GLU A O 1
ATOM 968 N N . ARG A 1 119 ? 0.346 1.617 -6.469 1.00 87.88 119 ARG A N 1
ATOM 969 C CA . ARG A 1 119 ? -0.421 2.757 -5.950 1.00 87.88 119 ARG A CA 1
ATOM 970 C C . ARG A 1 119 ? 0.138 4.097 -6.422 1.00 87.88 119 ARG A C 1
ATOM 972 O O . ARG A 1 119 ? -0.637 4.952 -6.860 1.00 87.88 119 ARG A O 1
ATOM 979 N N . LEU A 1 120 ? 1.458 4.264 -6.441 1.00 82.69 120 LEU A N 1
ATOM 980 C CA . LEU A 1 120 ? 2.099 5.471 -6.970 1.00 82.69 120 LEU A CA 1
ATOM 981 C C . LEU A 1 120 ? 1.779 5.693 -8.445 1.00 82.69 120 LEU A C 1
ATOM 983 O O . LEU A 1 120 ? 1.376 6.795 -8.827 1.00 82.69 120 LEU A O 1
ATOM 987 N N . LEU A 1 121 ? 1.869 4.646 -9.266 1.00 82.50 121 LEU A N 1
ATOM 988 C CA . LEU A 1 121 ? 1.489 4.723 -10.674 1.00 82.50 121 LEU A CA 1
ATOM 989 C C . LEU A 1 121 ? 0.026 5.128 -10.870 1.00 82.50 121 LEU A C 1
ATOM 991 O O . LEU A 1 121 ? -0.275 5.981 -11.714 1.00 82.50 121 LEU A O 1
ATOM 995 N N . ARG A 1 122 ? -0.892 4.555 -10.085 1.00 83.00 122 ARG A N 1
ATOM 996 C CA . ARG A 1 122 ? -2.314 4.933 -10.123 1.00 83.00 122 ARG A CA 1
ATOM 997 C C . ARG A 1 122 ? -2.504 6.407 -9.762 1.00 83.00 122 ARG A C 1
ATOM 999 O O . ARG A 1 122 ? -3.220 7.112 -10.474 1.00 83.00 122 ARG A O 1
ATOM 1006 N N . SER A 1 123 ? -1.821 6.905 -8.732 1.00 79.81 123 SER A N 1
ATOM 1007 C CA . SER A 1 123 ? -1.885 8.320 -8.349 1.00 79.81 123 SER A CA 1
ATOM 1008 C C . SER A 1 123 ? -1.322 9.259 -9.407 1.00 79.81 123 SER A C 1
ATOM 1010 O O . SER A 1 123 ? -1.927 10.299 -9.665 1.00 79.81 123 SER A O 1
ATOM 1012 N N . VAL A 1 124 ? -0.214 8.902 -10.060 1.00 75.50 124 VAL A N 1
ATOM 1013 C CA . VAL A 1 124 ? 0.315 9.703 -11.171 1.00 75.50 124 VAL A CA 1
ATOM 1014 C C . VAL A 1 124 ? -0.673 9.714 -12.339 1.00 75.50 124 VAL A C 1
ATOM 1016 O O . VAL A 1 124 ? -0.994 10.784 -12.852 1.00 75.50 124 VAL A O 1
ATOM 1019 N N . THR A 1 125 ? -1.248 8.560 -12.691 1.00 74.00 125 THR A N 1
ATOM 1020 C CA . THR A 1 125 ? -2.291 8.457 -13.729 1.00 74.00 125 THR A CA 1
ATOM 1021 C C . THR A 1 125 ? -3.489 9.360 -13.420 1.00 74.00 125 THR A C 1
ATOM 1023 O O . THR A 1 125 ? -3.945 10.109 -14.284 1.00 74.00 125 THR A O 1
ATOM 1026 N N . ALA A 1 126 ? -3.975 9.341 -12.175 1.00 75.25 126 ALA A N 1
ATOM 1027 C CA . ALA A 1 126 ? -5.088 10.177 -11.731 1.00 75.25 126 ALA A CA 1
ATOM 1028 C C . ALA A 1 126 ? -4.735 11.678 -11.734 1.00 75.25 126 ALA A C 1
ATOM 1030 O O . ALA A 1 126 ? -5.556 12.514 -12.118 1.00 75.25 126 ALA A O 1
ATOM 1031 N N . ALA A 1 127 ? -3.506 12.032 -11.346 1.00 69.62 127 ALA A N 1
ATOM 1032 C CA . ALA A 1 127 ? -3.020 13.410 -11.352 1.00 69.62 127 ALA A CA 1
ATOM 1033 C C . ALA A 1 127 ? -2.809 13.962 -12.771 1.00 69.62 127 ALA A C 1
ATOM 1035 O O . ALA A 1 127 ? -2.949 15.162 -12.991 1.00 69.62 127 ALA A O 1
ATOM 1036 N N . LEU A 1 128 ? -2.517 13.122 -13.765 1.00 66.19 128 LEU A N 1
ATOM 1037 C CA . LEU A 1 128 ? -2.366 13.580 -15.150 1.00 66.19 128 LEU A CA 1
ATOM 1038 C C . LEU A 1 128 ? -3.671 14.101 -15.748 1.00 66.19 128 LEU A C 1
ATOM 1040 O O . LEU A 1 128 ? -3.618 15.027 -16.562 1.00 66.19 128 LEU A O 1
ATOM 1044 N N . GLY A 1 129 ? -4.814 13.604 -15.268 1.00 60.09 129 GLY A N 1
ATOM 1045 C CA . GLY A 1 129 ? -6.138 14.143 -15.582 1.00 60.09 129 GLY A CA 1
ATOM 1046 C C . GLY A 1 129 ? -6.481 15.463 -14.874 1.00 60.09 129 GLY A C 1
ATOM 1047 O O . GLY A 1 129 ? -7.452 16.106 -15.257 1.00 60.09 129 GLY A O 1
ATOM 1048 N N . LYS A 1 130 ? -5.712 15.897 -13.858 1.00 57.69 130 LYS A N 1
ATOM 1049 C CA . LYS A 1 130 ? -6.002 17.088 -13.031 1.00 57.69 130 LYS A CA 1
ATOM 1050 C C . LYS A 1 130 ? -4.755 17.982 -12.893 1.00 57.69 130 LYS A C 1
ATOM 1052 O O . LYS A 1 130 ? -3.843 17.697 -12.122 1.00 57.69 130 LYS A O 1
ATOM 1057 N N . SER A 1 131 ? -4.715 19.103 -13.619 1.00 51.66 131 SER A N 1
ATOM 1058 C CA . SER A 1 131 ? -3.495 19.866 -13.970 1.00 51.66 131 SER A CA 1
ATOM 1059 C C . SER A 1 131 ? -2.591 20.396 -12.828 1.00 51.66 131 SER A C 1
ATOM 1061 O O . SER A 1 131 ? -1.487 20.847 -13.125 1.00 51.66 131 SER A O 1
ATOM 1063 N N . ARG A 1 132 ? -2.977 20.341 -11.541 1.00 52.06 132 ARG A N 1
ATOM 1064 C CA . ARG A 1 132 ? -2.232 20.980 -10.426 1.00 52.06 132 ARG A CA 1
ATOM 1065 C C . ARG A 1 132 ? -1.444 20.048 -9.487 1.00 52.06 132 ARG A C 1
ATOM 1067 O O . ARG A 1 132 ? -0.617 20.548 -8.737 1.00 52.06 132 ARG A O 1
ATOM 1074 N N . ARG A 1 133 ? -1.632 18.717 -9.514 1.00 52.78 133 ARG A N 1
ATOM 1075 C CA . ARG A 1 133 ? -0.932 17.769 -8.596 1.00 52.78 133 ARG A CA 1
ATOM 1076 C C . ARG A 1 133 ? 0.235 16.987 -9.230 1.00 52.78 133 ARG A C 1
ATOM 1078 O O . ARG A 1 133 ? 0.819 16.121 -8.586 1.00 52.78 133 ARG A O 1
ATOM 1085 N N . ARG A 1 134 ? 0.597 17.302 -10.479 1.00 55.12 134 ARG A N 1
ATOM 1086 C CA . ARG A 1 134 ? 1.629 16.596 -11.269 1.00 55.12 134 ARG A CA 1
ATOM 1087 C C . ARG A 1 134 ? 3.039 16.514 -10.637 1.00 55.12 134 ARG A C 1
ATOM 1089 O O . ARG A 1 134 ? 3.640 15.454 -10.779 1.00 55.12 134 ARG A O 1
ATOM 1096 N N . PRO A 1 135 ? 3.594 17.535 -9.947 1.00 57.09 135 PRO A N 1
ATOM 1097 C CA . PRO A 1 135 ? 5.029 17.529 -9.621 1.00 57.09 135 PRO A CA 1
ATOM 1098 C C . PRO A 1 135 ? 5.450 16.542 -8.521 1.00 57.09 135 PRO A C 1
ATOM 1100 O O . PRO A 1 135 ? 6.502 15.918 -8.625 1.00 57.09 135 PRO A O 1
ATOM 1103 N N . GLN A 1 136 ? 4.647 16.378 -7.464 1.00 64.81 136 GLN A N 1
ATOM 1104 C CA . GLN A 1 136 ? 5.091 15.662 -6.259 1.00 64.81 136 GLN A CA 1
ATOM 1105 C C . GLN A 1 136 ? 5.011 14.137 -6.398 1.00 64.81 136 GLN A C 1
ATOM 1107 O O . GLN A 1 136 ? 5.990 13.450 -6.123 1.00 64.81 136 GLN A O 1
ATOM 1112 N N . ALA A 1 137 ? 3.876 13.602 -6.864 1.00 64.50 137 ALA A N 1
ATOM 1113 C CA . ALA A 1 137 ? 3.709 12.157 -7.055 1.00 64.50 137 ALA A CA 1
ATOM 1114 C C . ALA A 1 137 ? 4.683 11.610 -8.112 1.00 64.50 137 ALA A C 1
ATOM 1116 O O . ALA A 1 137 ? 5.263 10.541 -7.940 1.00 64.50 137 ALA A O 1
ATOM 1117 N N . PHE A 1 138 ? 4.914 12.384 -9.176 1.00 66.12 138 PHE A N 1
ATOM 1118 C CA . PHE A 1 138 ? 5.881 12.036 -10.209 1.00 66.12 138 PHE A CA 1
ATOM 1119 C C . PHE A 1 138 ? 7.328 12.096 -9.701 1.00 66.12 138 PHE A C 1
ATOM 1121 O O . PHE A 1 138 ? 8.100 11.171 -9.946 1.00 66.12 138 PHE A O 1
ATOM 1128 N N . GLY A 1 139 ? 7.686 13.138 -8.942 1.00 68.94 139 GLY A N 1
ATOM 1129 C CA . GLY A 1 139 ? 8.998 13.238 -8.301 1.00 68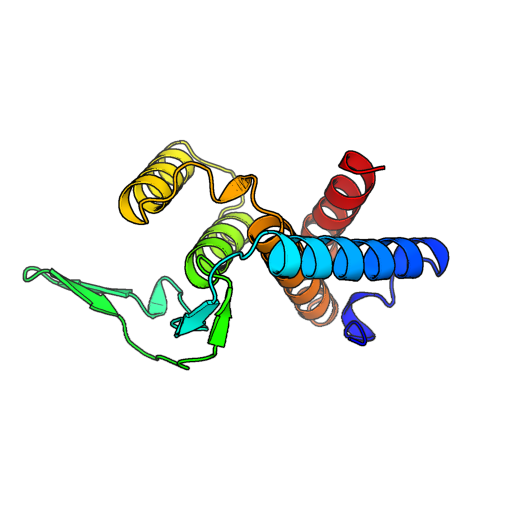.94 139 GLY A CA 1
ATOM 1130 C C . GLY A 1 139 ? 9.293 12.060 -7.367 1.00 68.94 139 GLY A C 1
ATOM 1131 O O . GLY A 1 139 ? 10.397 11.524 -7.408 1.00 68.94 139 GLY A O 1
ATOM 1132 N N . ARG A 1 140 ? 8.299 11.603 -6.590 1.00 70.06 140 ARG A N 1
ATOM 1133 C CA . ARG A 1 140 ? 8.429 10.418 -5.722 1.00 70.06 140 A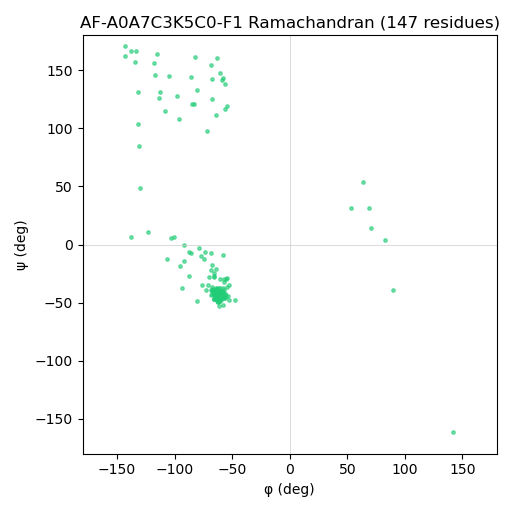RG A CA 1
ATOM 1134 C C . ARG A 1 140 ? 8.622 9.131 -6.521 1.00 70.06 140 ARG A C 1
ATOM 1136 O O . ARG A 1 140 ? 9.567 8.407 -6.238 1.00 70.06 140 ARG A O 1
ATOM 1143 N N . LEU A 1 141 ? 7.812 8.902 -7.561 1.00 70.12 141 LEU A N 1
ATOM 1144 C CA . LEU A 1 141 ? 7.970 7.742 -8.448 1.00 70.12 141 LEU A CA 1
ATOM 1145 C C . LEU A 1 141 ? 9.383 7.684 -9.053 1.00 70.12 141 LEU A C 1
ATOM 1147 O O . LEU A 1 141 ? 10.009 6.629 -9.078 1.00 70.12 141 LEU A O 1
ATOM 1151 N N . LEU A 1 142 ? 9.908 8.821 -9.519 1.00 68.75 142 LEU A N 1
ATOM 1152 C CA . LEU A 1 142 ? 11.266 8.891 -10.061 1.00 68.75 142 LEU A CA 1
ATOM 1153 C C . LEU A 1 142 ? 12.349 8.692 -8.997 1.00 68.75 142 LEU A C 1
ATOM 1155 O O . LEU A 1 142 ? 13.362 8.062 -9.290 1.00 68.75 142 LEU A O 1
ATOM 1159 N N . ALA A 1 143 ? 12.175 9.243 -7.795 1.00 76.12 143 ALA A N 1
ATOM 1160 C CA . ALA A 1 143 ? 13.121 9.058 -6.698 1.00 76.12 143 ALA A C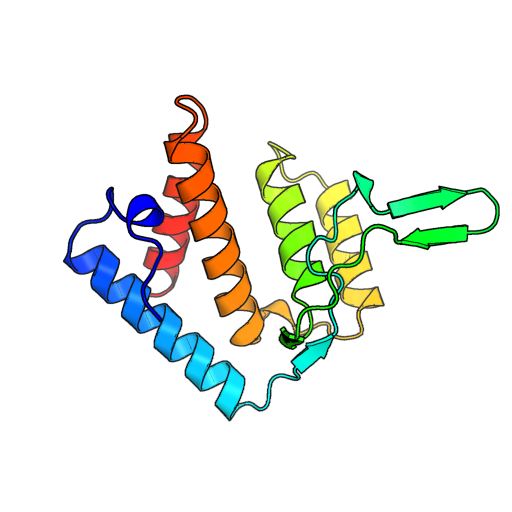A 1
ATOM 1161 C C . ALA A 1 143 ? 13.193 7.588 -6.268 1.00 76.12 143 ALA A C 1
ATOM 1163 O O . ALA A 1 143 ? 14.280 7.062 -6.064 1.00 76.12 143 ALA A O 1
ATOM 1164 N N . GLU A 1 144 ? 12.050 6.912 -6.201 1.00 70.19 144 GLU A N 1
ATOM 1165 C CA . GLU A 1 144 ? 11.965 5.507 -5.808 1.00 70.19 144 GLU A CA 1
ATOM 1166 C C . GLU A 1 144 ? 12.522 4.569 -6.882 1.00 70.19 144 GLU A C 1
ATOM 1168 O O . GLU A 1 144 ? 13.205 3.604 -6.555 1.00 70.19 144 GLU A O 1
ATOM 1173 N N . LEU A 1 145 ? 12.341 4.910 -8.163 1.00 66.12 145 LEU A N 1
ATOM 1174 C CA . LEU A 1 145 ? 13.032 4.227 -9.257 1.00 66.12 145 LEU A CA 1
ATOM 1175 C C . LEU A 1 145 ? 14.555 4.402 -9.192 1.00 66.12 145 LEU A C 1
ATOM 1177 O O . LEU A 1 145 ? 15.276 3.461 -9.498 1.00 66.12 145 LEU A O 1
ATOM 1181 N N . LYS A 1 146 ? 15.046 5.587 -8.803 1.00 69.56 146 LYS A N 1
ATOM 1182 C CA . LYS A 1 146 ? 16.487 5.880 -8.697 1.00 69.56 146 LYS A CA 1
ATOM 1183 C C . LYS A 1 146 ? 17.143 5.265 -7.466 1.00 69.56 146 LYS A C 1
ATOM 1185 O O . LYS A 1 146 ? 18.298 4.882 -7.540 1.00 69.56 146 LYS A O 1
ATOM 1190 N N . ALA A 1 147 ? 16.436 5.184 -6.342 1.00 70.81 147 ALA A N 1
ATOM 1191 C CA . ALA A 1 147 ? 16.960 4.593 -5.110 1.00 70.81 147 ALA A CA 1
ATOM 1192 C C . ALA A 1 147 ? 17.177 3.070 -5.213 1.00 70.81 147 ALA A C 1
ATOM 1194 O O . ALA A 1 147 ? 17.700 2.470 -4.280 1.00 70.81 147 ALA A O 1
ATOM 1195 N N . GLN A 1 148 ? 16.746 2.446 -6.314 1.00 57.53 148 GLN A N 1
ATOM 1196 C CA . GLN A 1 148 ? 16.768 0.996 -6.523 1.00 57.53 148 GLN A CA 1
ATOM 1197 C C . GLN A 1 148 ? 17.558 0.572 -7.780 1.00 57.53 148 GLN A C 1
ATOM 1199 O O . GLN A 1 148 ? 17.473 -0.588 -8.179 1.00 57.53 148 GLN A O 1
ATOM 1204 N N . THR A 1 149 ? 18.302 1.499 -8.401 1.00 46.97 149 THR A N 1
ATOM 1205 C CA . THR A 1 149 ? 19.279 1.261 -9.488 1.00 46.97 149 THR A CA 1
ATOM 1206 C C . THR A 1 149 ? 20.672 1.639 -9.032 1.00 46.97 149 THR A C 1
ATOM 1208 O O . THR A 1 149 ? 21.608 0.881 -9.349 1.00 46.97 149 THR A O 1
#

Mean predicted aligned error: 6.71 Å

pLDDT: mean 82.79, std 12.21, range [46.97, 96.06]

Solvent-accessible surface area (backbone atoms only — not comparable to full-atom values): 8675 Å² total; per-residue (Å²): 135,83,76,62,63,79,48,47,68,90,46,53,73,70,55,45,51,53,50,55,50,49,48,52,50,26,48,52,45,14,61,73,73,59,60,53,71,36,75,35,44,73,62,51,42,77,93,31,50,46,80,53,98,93,46,78,48,79,54,81,72,68,57,42,81,41,53,64,60,53,42,56,48,47,40,50,52,47,48,67,69,72,40,94,62,92,44,72,66,55,54,52,49,53,49,50,52,36,59,75,67,74,44,86,63,49,80,76,36,39,51,42,52,39,52,47,53,52,50,49,39,51,51,38,32,59,25,71,79,38,93,85,56,51,66,60,54,46,50,49,55,52,48,57,57,56,79,74,110

Secondary structure (DSSP, 8-state):
-PPPGGGTTTS-HHHHHHHHHHHHHHHHHHHHTT--EEE--SS--GGGEEEETTEEEE------EEETTHHHHHHHHHHHHH-SS--HHHHHHHHHHHHHTT-TTGGGSHHHHHHHHHHHHHHHHHHHTSTTSHHHHHHHHHHHHHTT-

Nearest PDB structures (foldseek):
  4o7p-assembly1_B  TM=6.863E-01  e=8.434E-03  Mycobacterium tuberculosis
  9cxm-assembly1_A  TM=6.291E-01  e=8.769E-01  Homo sapiens
  1nw1-assembly1_B  TM=4.711E-01  e=3.711E-01  Caenorhabditis elegans
  9cxn-assembly1_A  TM=5.518E-01  e=8.769E-01  Homo sapiens
  4oyd-assembly2_D  TM=3.024E-01  e=8.689E+00  synthetic construct

Radius of gyration: 16.16 Å; Cα contacts (8 Å, |Δi|>4): 141; chains: 1; bounding box: 38×38×45 Å